Protein AF-A0A438H211-F1 (afdb_monomer_lite)

Organism: Vitis vinifera (NCBI:txid29760)

pLDDT: mean 72.08, std 23.43, range [31.55, 97.69]

Secondary structure (DSSP, 8-state):
------------PPP----S----TTHHHHHHHTS--TTSS-------TTTHHHHHHHHHHHHHHTT-HHHHTTSSPPPPSEEE-TTS-EEE-TT----

Structure (mmCIF, N/CA/C/O backbone):
data_AF-A0A438H211-F1
#
_entry.id   AF-A0A438H211-F1
#
loop_
_atom_site.group_PDB
_atom_site.id
_atom_site.type_symbol
_atom_site.label_atom_id
_atom_site.label_alt_id
_atom_site.label_comp_id
_atom_site.label_asym_id
_atom_site.label_entity_id
_atom_site.label_seq_id
_atom_site.pdbx_PDB_ins_code
_atom_site.Cartn_x
_atom_site.Cartn_y
_atom_site.Cartn_z
_atom_site.occupancy
_atom_site.B_iso_or_equiv
_atom_site.auth_seq_id
_atom_site.auth_comp_id
_atom_site.auth_asym_id
_atom_site.auth_atom_id
_atom_site.pdbx_PDB_model_num
ATOM 1 N N . MET A 1 1 ? 52.128 31.354 72.547 1.00 36.88 1 MET A N 1
ATOM 2 C CA . MET A 1 1 ? 51.024 30.567 71.960 1.00 36.88 1 MET A CA 1
ATOM 3 C C . MET A 1 1 ? 49.854 31.504 71.707 1.00 36.88 1 MET A C 1
ATOM 5 O O . MET A 1 1 ? 49.522 32.252 72.610 1.00 36.88 1 MET A O 1
ATOM 9 N N . ALA A 1 2 ? 49.316 31.430 70.485 1.00 34.16 2 ALA A N 1
ATOM 10 C CA . ALA A 1 2 ? 48.079 32.013 69.946 1.00 34.16 2 ALA A CA 1
ATOM 11 C C . ALA A 1 2 ? 47.905 33.549 69.959 1.00 34.16 2 ALA A C 1
ATOM 13 O O . ALA A 1 2 ? 47.695 34.179 70.990 1.00 34.16 2 ALA A O 1
ATOM 14 N N . ALA A 1 3 ? 47.948 34.109 68.747 1.00 31.55 3 ALA A N 1
ATOM 15 C CA . ALA A 1 3 ? 47.590 35.472 68.384 1.00 31.55 3 ALA A CA 1
ATOM 16 C C . ALA A 1 3 ? 46.064 35.624 68.253 1.00 31.55 3 ALA A C 1
ATOM 18 O O . ALA A 1 3 ? 45.394 34.723 67.752 1.00 31.55 3 ALA A O 1
ATOM 19 N N . VAL A 1 4 ? 45.536 36.782 68.652 1.00 35.81 4 VAL A N 1
ATOM 20 C CA . VAL A 1 4 ? 44.149 37.202 68.407 1.00 35.81 4 VAL A CA 1
ATOM 21 C C . VAL A 1 4 ? 44.207 38.477 67.576 1.00 35.81 4 VAL A C 1
ATOM 23 O O . VAL A 1 4 ? 44.471 39.550 68.108 1.00 35.81 4 VAL A O 1
ATOM 26 N N . ASN A 1 5 ? 43.971 38.344 66.270 1.00 40.47 5 ASN A N 1
ATOM 27 C CA . ASN A 1 5 ? 43.750 39.466 65.361 1.00 40.47 5 ASN A CA 1
ATOM 28 C C . ASN A 1 5 ? 42.319 39.386 64.824 1.00 40.47 5 ASN A C 1
ATOM 30 O O . ASN A 1 5 ? 41.880 38.342 64.347 1.00 40.47 5 ASN A O 1
ATOM 34 N N . GLN A 1 6 ? 41.605 40.503 64.938 1.00 35.22 6 GLN A N 1
ATOM 35 C CA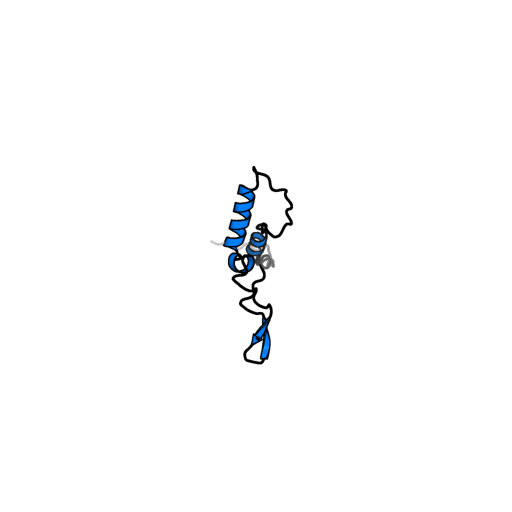 . GLN A 1 6 ? 40.254 40.713 64.431 1.00 35.22 6 GLN A CA 1
ATOM 36 C C . GLN A 1 6 ? 40.287 41.253 62.987 1.00 35.22 6 GLN A C 1
ATOM 38 O O . GLN A 1 6 ? 41.204 41.996 62.636 1.00 35.22 6 GLN A O 1
ATOM 43 N N . THR A 1 7 ? 39.178 41.026 62.267 1.00 33.53 7 THR A N 1
ATOM 44 C CA . THR A 1 7 ? 38.554 41.879 61.219 1.00 33.53 7 THR A CA 1
ATOM 45 C C . THR A 1 7 ? 38.600 41.374 59.769 1.00 33.53 7 THR A C 1
ATOM 47 O O . THR A 1 7 ? 39.661 41.060 59.238 1.00 33.53 7 THR A O 1
ATOM 50 N N . THR A 1 8 ? 37.430 41.519 59.120 1.00 33.00 8 THR A N 1
ATOM 51 C CA . THR A 1 8 ? 37.138 41.574 57.665 1.00 33.00 8 THR A CA 1
ATOM 52 C C . THR A 1 8 ? 36.695 40.228 57.088 1.00 33.00 8 THR A C 1
ATOM 54 O O . THR A 1 8 ? 37.491 39.308 56.998 1.00 33.00 8 THR A O 1
ATOM 57 N N . GLY A 1 9 ? 35.386 40.007 56.913 1.00 35.03 9 GLY A N 1
ATOM 58 C CA . GLY A 1 9 ? 34.658 40.271 55.656 1.00 35.03 9 GLY A CA 1
ATOM 59 C C . GLY A 1 9 ? 34.749 39.002 54.799 1.00 35.03 9 GLY A C 1
ATOM 60 O O . GLY A 1 9 ? 35.846 38.576 54.491 1.00 35.03 9 GLY A O 1
ATOM 61 N N . GLU A 1 10 ? 33.680 38.247 54.560 1.00 36.31 10 GLU A N 1
ATOM 62 C CA . GLU A 1 10 ? 32.850 38.392 53.361 1.00 36.31 10 GLU A CA 1
ATOM 63 C C . GLU A 1 10 ? 31.560 37.562 53.513 1.00 36.31 10 GLU A C 1
ATOM 65 O O . GLU A 1 10 ? 31.572 36.406 53.937 1.00 36.31 10 GLU A O 1
ATOM 70 N N . VAL A 1 11 ? 30.432 38.186 53.173 1.00 41.91 11 VAL A N 1
ATOM 71 C CA . VAL A 1 11 ? 29.105 37.573 53.061 1.00 41.91 11 VAL A CA 1
ATOM 72 C C . VAL A 1 11 ? 29.058 36.829 51.727 1.00 41.91 11 VAL A C 1
ATOM 74 O O . VAL A 1 11 ? 29.002 37.460 50.675 1.00 41.91 11 VAL A O 1
ATOM 77 N N . LEU A 1 12 ? 29.083 35.496 51.751 1.00 37.75 12 LEU A N 1
ATOM 78 C CA . LEU A 1 12 ? 28.809 34.694 50.559 1.00 37.75 12 LEU A CA 1
ATOM 79 C C . LEU A 1 12 ? 27.295 34.542 50.400 1.00 37.75 12 LEU A C 1
ATOM 81 O O . LEU A 1 12 ? 26.633 33.805 51.129 1.00 37.75 12 LEU A O 1
ATOM 85 N N . HIS A 1 13 ? 26.768 35.314 49.454 1.00 39.69 13 HIS A N 1
ATOM 86 C CA . HIS A 1 13 ? 25.410 35.230 48.945 1.00 39.69 13 HIS A CA 1
ATOM 87 C C . HIS A 1 13 ? 25.154 33.845 48.336 1.00 39.69 13 HIS A C 1
ATOM 89 O O . HIS A 1 13 ? 25.947 33.352 47.538 1.00 39.69 13 HIS A O 1
ATOM 95 N N . SER A 1 14 ? 24.036 33.225 48.710 1.00 37.00 14 SER A N 1
ATOM 96 C CA . SER A 1 14 ? 23.543 31.987 48.110 1.00 37.00 14 SER A CA 1
ATOM 97 C C . SER A 1 14 ? 23.194 32.214 46.635 1.00 37.00 14 SER A C 1
ATOM 99 O O . SER A 1 14 ? 22.288 32.992 46.341 1.00 37.00 14 SER A O 1
ATOM 101 N N . ASP A 1 15 ? 23.885 31.527 45.724 1.00 40.91 15 ASP A N 1
ATOM 102 C CA . ASP A 1 15 ? 23.554 31.481 44.295 1.00 40.91 15 ASP A CA 1
ATOM 103 C C . ASP A 1 15 ? 22.265 30.667 44.059 1.00 40.91 15 ASP A C 1
ATOM 105 O O . ASP A 1 15 ? 22.234 29.470 44.362 1.00 40.91 15 ASP A O 1
ATOM 109 N N . PRO A 1 16 ? 21.203 31.245 43.466 1.00 47.94 16 PRO A N 1
ATOM 110 C CA . PRO A 1 16 ? 20.069 30.495 42.956 1.00 47.94 16 PRO A CA 1
ATOM 111 C C . PRO A 1 16 ? 20.334 30.173 41.481 1.00 47.94 16 PRO A C 1
ATOM 113 O O . PRO A 1 16 ? 19.851 30.851 40.578 1.00 47.94 16 PRO A O 1
ATOM 116 N N . SER A 1 17 ? 21.154 29.159 41.216 1.00 44.62 17 SER A N 1
ATOM 117 C CA . SER A 1 17 ? 21.378 28.670 39.850 1.00 44.62 17 SER A CA 1
ATOM 118 C C . SER A 1 17 ? 21.501 27.150 39.846 1.00 44.62 17 SER A C 1
ATOM 120 O O . SER A 1 17 ? 22.541 26.577 39.529 1.00 44.62 17 SER A O 1
ATOM 122 N N . ALA A 1 18 ? 20.424 26.483 40.266 1.00 45.25 18 ALA A N 1
ATOM 123 C CA . ALA A 1 18 ? 20.302 25.026 40.218 1.00 45.25 18 ALA A CA 1
ATOM 124 C C . ALA A 1 18 ? 19.013 24.541 39.526 1.00 45.25 18 ALA A C 1
ATOM 126 O O . ALA A 1 18 ? 18.709 23.354 39.575 1.00 45.25 18 ALA A O 1
ATOM 127 N N . GLU A 1 19 ? 18.287 25.408 38.811 1.00 47.91 19 GLU A N 1
ATOM 128 C CA . GLU A 1 19 ? 17.147 25.005 37.977 1.00 47.91 19 GLU A CA 1
ATOM 129 C C . GLU A 1 19 ? 17.289 25.498 36.535 1.00 47.91 19 GLU A C 1
ATOM 131 O O . GLU A 1 19 ? 16.513 26.306 36.033 1.00 47.91 19 GLU A O 1
ATOM 136 N N . ALA A 1 20 ? 18.266 24.961 35.811 1.00 46.38 20 ALA A N 1
ATOM 137 C CA . ALA A 1 20 ? 18.208 24.974 34.359 1.00 46.38 20 ALA A CA 1
ATOM 138 C C . ALA A 1 20 ? 18.754 23.661 33.807 1.00 46.38 20 ALA A C 1
ATOM 140 O O . ALA A 1 20 ? 19.909 23.313 34.025 1.00 46.38 20 ALA A O 1
ATOM 141 N N . ARG A 1 21 ? 17.909 23.001 33.005 1.00 47.09 21 ARG A N 1
ATOM 142 C CA . ARG A 1 21 ? 18.172 21.813 32.171 1.00 47.09 21 ARG A CA 1
ATOM 143 C C . ARG A 1 21 ? 17.873 20.462 32.813 1.00 47.09 21 ARG A C 1
ATOM 145 O O . ARG A 1 21 ? 18.675 19.534 32.785 1.00 47.09 21 ARG A O 1
ATOM 152 N N . ARG A 1 22 ? 16.605 20.286 33.192 1.00 43.19 22 ARG A N 1
ATOM 153 C CA . ARG A 1 22 ? 15.930 19.003 32.961 1.00 43.19 22 ARG A CA 1
ATOM 154 C C . ARG A 1 22 ? 15.784 18.844 31.442 1.00 43.19 22 ARG A C 1
ATOM 156 O O . ARG A 1 22 ? 14.838 19.357 30.853 1.00 43.19 22 ARG A O 1
ATOM 163 N N . GLY A 1 23 ? 16.781 18.236 30.800 1.00 42.69 23 GLY A N 1
ATOM 164 C CA . GLY A 1 23 ? 16.694 17.847 29.396 1.00 42.69 23 GLY A CA 1
ATOM 165 C C . GLY A 1 23 ? 15.533 16.872 29.233 1.00 42.69 23 GLY A C 1
ATOM 166 O O . GLY A 1 23 ? 15.517 15.801 29.835 1.00 42.69 23 GLY A O 1
ATOM 167 N N . ASN A 1 24 ? 14.525 17.273 28.474 1.00 54.81 24 ASN A N 1
ATOM 168 C CA . ASN A 1 24 ? 13.495 16.383 27.976 1.00 54.81 24 ASN A CA 1
ATOM 169 C C . ASN A 1 24 ? 14.138 15.429 26.961 1.00 54.81 24 ASN A C 1
ATOM 171 O O . ASN A 1 24 ? 14.393 15.784 25.815 1.00 54.81 24 ASN A O 1
ATOM 175 N N . SER A 1 25 ? 14.403 14.193 27.375 1.00 51.38 25 SER A N 1
ATOM 176 C CA . SER A 1 25 ? 14.770 13.110 26.460 1.00 51.38 25 SER A CA 1
ATOM 177 C C . SER A 1 25 ? 13.549 12.673 25.644 1.00 51.38 25 SER A C 1
ATOM 179 O O . SER A 1 25 ? 13.006 11.595 25.861 1.00 51.38 25 SER A O 1
ATOM 181 N N . THR A 1 26 ? 13.095 13.520 24.721 1.00 48.25 26 THR A N 1
ATOM 182 C CA . THR A 1 26 ? 12.080 13.159 23.714 1.00 48.25 26 THR A CA 1
ATOM 183 C C . THR A 1 26 ? 12.628 13.295 22.288 1.00 48.25 26 THR A C 1
ATOM 185 O O . THR A 1 26 ? 12.130 12.649 21.369 1.00 48.25 26 THR A O 1
ATOM 188 N N . THR A 1 27 ? 13.749 14.002 22.105 1.00 51.66 27 THR A N 1
ATOM 189 C CA . THR A 1 27 ? 14.214 14.406 20.770 1.00 51.66 27 THR A CA 1
ATOM 190 C C . THR A 1 27 ? 14.885 13.337 19.920 1.00 51.66 27 THR A C 1
ATOM 192 O O . THR A 1 27 ? 14.991 13.472 18.702 1.00 51.66 27 THR A O 1
ATOM 195 N N . THR A 1 28 ? 15.242 12.198 20.501 1.00 46.09 28 THR A N 1
ATOM 196 C CA . THR A 1 28 ? 15.799 11.087 19.718 1.00 46.09 28 THR A CA 1
ATOM 197 C C . THR A 1 28 ? 14.714 10.352 18.918 1.00 46.09 28 THR A C 1
ATOM 199 O O . THR A 1 28 ? 14.982 9.842 17.834 1.00 46.09 28 THR A O 1
ATOM 202 N N . ASN A 1 29 ? 13.468 10.348 19.402 1.00 49.97 29 ASN A N 1
ATOM 203 C CA . ASN A 1 29 ? 12.374 9.566 18.813 1.00 49.97 29 ASN A CA 1
ATOM 204 C C . ASN A 1 29 ? 11.810 10.255 17.559 1.00 49.97 29 ASN A C 1
ATOM 206 O O . ASN A 1 29 ? 11.548 9.616 16.541 1.00 49.97 29 ASN A O 1
ATOM 210 N N . GLU A 1 30 ? 11.659 11.579 17.623 1.00 51.50 30 GLU A N 1
ATOM 211 C CA . GLU A 1 30 ? 11.248 12.420 16.492 1.00 51.50 30 GLU A CA 1
ATOM 212 C C . GLU A 1 30 ? 12.336 12.515 15.413 1.00 51.50 30 GLU A C 1
ATOM 214 O O . GLU A 1 30 ? 12.026 12.496 14.222 1.00 51.50 30 GLU A O 1
ATOM 219 N N . SER A 1 31 ? 13.614 12.510 15.809 1.00 50.25 31 SER A N 1
ATOM 220 C CA . SER A 1 31 ? 14.745 12.517 14.876 1.00 50.25 31 SER A CA 1
ATOM 221 C C . SER A 1 31 ? 14.868 11.205 14.081 1.00 50.25 31 SER A C 1
ATOM 223 O O . SER A 1 31 ? 15.235 11.241 12.909 1.00 50.25 31 SER A O 1
ATOM 225 N N . LEU A 1 32 ? 14.448 10.065 14.648 1.00 51.62 32 LEU A N 1
ATOM 226 C CA . LEU A 1 32 ? 14.337 8.788 13.923 1.00 51.62 32 LEU A CA 1
ATOM 227 C C . LEU A 1 32 ? 13.071 8.684 13.054 1.00 51.62 32 LEU A C 1
ATOM 229 O O . LEU A 1 32 ? 13.078 7.967 12.057 1.00 51.62 32 LEU A O 1
ATOM 233 N N . ARG A 1 33 ? 12.001 9.435 13.355 1.00 51.28 33 ARG A N 1
ATOM 234 C CA . ARG A 1 33 ? 10.856 9.596 12.431 1.00 51.28 33 ARG A CA 1
ATOM 235 C C . ARG A 1 33 ? 11.221 10.395 11.176 1.00 51.28 33 ARG A C 1
ATOM 237 O O . ARG A 1 33 ? 10.534 10.282 10.167 1.00 51.28 33 ARG A O 1
ATOM 244 N N . MET A 1 34 ? 12.305 11.169 11.238 1.00 46.16 34 MET A N 1
ATOM 245 C CA . MET A 1 34 ? 12.953 11.826 10.100 1.00 46.16 34 MET A CA 1
ATOM 246 C C . MET A 1 34 ? 13.914 10.906 9.331 1.00 46.16 34 MET A C 1
ATOM 248 O O . MET A 1 34 ? 14.627 11.370 8.442 1.00 46.16 34 MET A O 1
ATOM 252 N N . VAL A 1 35 ? 13.915 9.594 9.595 1.00 49.97 35 VAL A N 1
ATOM 253 C CA . VAL A 1 35 ? 14.303 8.640 8.554 1.00 49.97 35 VAL A CA 1
ATOM 254 C C . VAL A 1 35 ? 13.229 8.769 7.486 1.00 49.97 35 VAL A C 1
ATOM 256 O O . VAL A 1 35 ? 12.117 8.284 7.662 1.00 49.97 35 VAL A O 1
ATOM 259 N N . ILE A 1 36 ? 13.553 9.533 6.443 1.00 49.16 36 ILE A N 1
ATOM 260 C CA . ILE A 1 36 ? 12.773 9.741 5.225 1.00 49.16 36 ILE A CA 1
ATOM 261 C C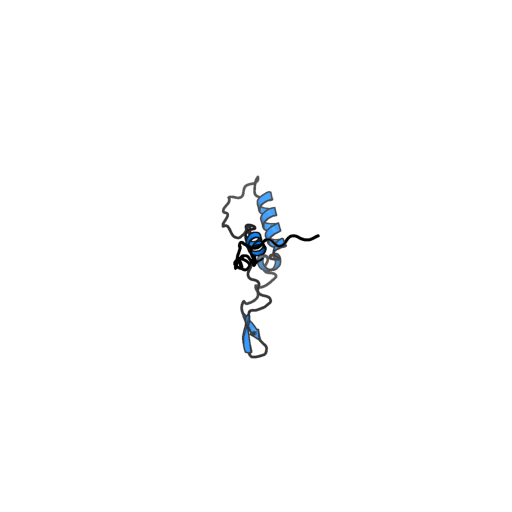 . ILE A 1 36 ? 12.049 8.435 4.911 1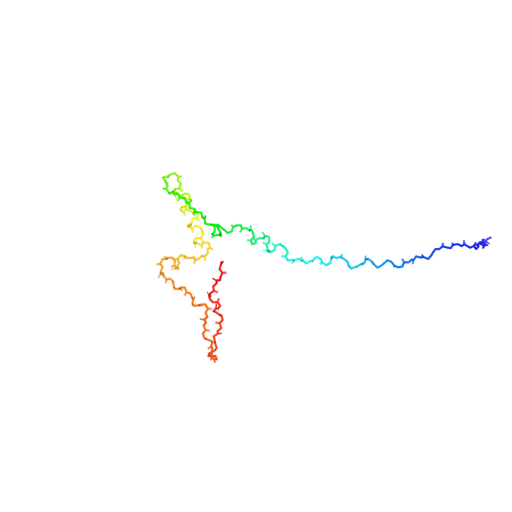.00 49.16 36 ILE A C 1
ATOM 263 O O . ILE A 1 36 ? 12.676 7.484 4.447 1.00 49.16 36 ILE A O 1
ATOM 267 N N . SER A 1 37 ? 10.751 8.357 5.221 1.00 55.03 37 SER A N 1
ATOM 268 C CA . SER A 1 37 ? 9.952 7.248 4.726 1.00 55.03 37 SER A CA 1
ATOM 269 C C . SER A 1 37 ? 10.062 7.355 3.211 1.00 55.03 37 SER A C 1
ATOM 271 O O . SER A 1 37 ? 9.697 8.400 2.670 1.00 55.03 37 SER A O 1
ATOM 273 N N . PRO A 1 38 ? 10.566 6.341 2.492 1.00 54.06 38 PRO A N 1
ATOM 274 C CA . PRO A 1 38 ? 10.626 6.396 1.033 1.00 54.06 38 PRO A CA 1
ATOM 275 C C . PRO A 1 38 ? 9.246 6.652 0.400 1.00 54.06 38 PRO A C 1
ATOM 277 O O . PRO A 1 38 ? 9.159 7.009 -0.767 1.00 54.06 38 PRO A O 1
ATOM 280 N N . LEU A 1 39 ? 8.173 6.490 1.185 1.00 57.59 39 LEU A N 1
ATOM 281 C CA . LEU A 1 39 ? 6.786 6.746 0.823 1.00 57.59 39 LEU A CA 1
ATOM 282 C C . LEU A 1 39 ? 6.285 8.166 1.146 1.00 57.59 39 LEU A C 1
ATOM 284 O O . LEU A 1 39 ? 5.198 8.521 0.701 1.00 57.59 39 LEU A O 1
ATOM 288 N N . SER A 1 40 ? 7.010 8.986 1.918 1.00 65.75 40 SER A N 1
ATOM 289 C CA . SER A 1 40 ? 6.542 10.339 2.277 1.00 65.75 40 SER A CA 1
ATOM 290 C C . SER A 1 40 ? 6.797 11.382 1.189 1.00 65.75 40 SER A C 1
ATOM 292 O O . SER A 1 40 ? 6.270 12.491 1.265 1.00 65.75 40 SER A O 1
ATOM 294 N N . GLN A 1 41 ? 7.585 11.037 0.170 1.00 71.00 41 GLN A N 1
ATOM 295 C CA . GLN A 1 41 ? 7.877 11.901 -0.966 1.00 71.00 41 GLN A CA 1
ATOM 296 C C . GLN A 1 41 ? 7.300 11.286 -2.238 1.00 71.00 41 GLN A C 1
ATOM 298 O O . GLN A 1 41 ? 7.535 10.118 -2.541 1.00 71.00 41 GLN A O 1
ATOM 303 N N . LEU A 1 42 ? 6.554 12.087 -3.000 1.00 77.44 42 LEU A N 1
ATOM 304 C CA . LEU A 1 42 ? 6.062 11.669 -4.305 1.00 77.44 42 LEU A CA 1
ATOM 305 C C . LEU A 1 42 ? 7.230 11.650 -5.296 1.00 77.44 42 LEU A C 1
ATOM 307 O O . LEU A 1 42 ? 7.696 12.700 -5.736 1.00 77.44 42 LEU A O 1
ATOM 311 N N . ILE A 1 43 ? 7.684 10.452 -5.658 1.00 80.31 43 ILE A N 1
ATOM 312 C CA . ILE A 1 43 ? 8.727 10.244 -6.664 1.00 80.31 43 ILE A CA 1
ATOM 313 C C . ILE A 1 43 ? 8.057 9.762 -7.949 1.00 80.31 43 ILE A C 1
ATOM 315 O O . ILE A 1 43 ? 7.382 8.735 -7.962 1.00 80.31 43 ILE A O 1
ATOM 319 N N . THR A 1 44 ? 8.247 10.502 -9.040 1.00 87.44 44 THR A N 1
ATOM 320 C CA . THR A 1 44 ? 7.820 10.085 -10.382 1.00 87.44 44 THR A CA 1
ATOM 321 C C . THR A 1 44 ? 9.058 9.805 -11.220 1.00 87.44 44 THR A C 1
ATOM 323 O O . THR A 1 44 ? 9.910 10.678 -11.367 1.00 87.44 44 THR A O 1
ATOM 326 N N . MET A 1 45 ? 9.161 8.600 -11.779 1.00 89.12 45 MET A N 1
ATOM 327 C CA . MET A 1 45 ? 10.249 8.219 -12.679 1.00 89.12 45 MET A CA 1
ATOM 328 C C . MET A 1 45 ? 9.727 7.335 -13.811 1.00 89.12 45 MET A C 1
ATOM 330 O O . MET A 1 45 ? 8.794 6.556 -13.614 1.00 89.12 45 MET A O 1
ATOM 334 N N . ARG A 1 46 ? 10.326 7.453 -15.000 1.00 95.81 46 ARG A N 1
ATOM 335 C CA . ARG A 1 46 ? 10.050 6.543 -16.117 1.00 95.81 46 ARG A CA 1
ATOM 336 C C . ARG A 1 46 ? 10.840 5.256 -15.912 1.00 95.81 46 ARG A C 1
ATOM 338 O O . ARG A 1 46 ? 12.038 5.319 -15.648 1.00 95.81 46 ARG A O 1
ATOM 345 N N . LEU A 1 47 ? 10.171 4.115 -16.047 1.00 96.94 47 LEU A N 1
ATOM 346 C CA . LEU A 1 47 ? 10.828 2.815 -15.968 1.00 96.94 47 LEU A CA 1
ATOM 347 C C . LEU A 1 47 ? 11.436 2.446 -17.324 1.00 96.94 47 LEU A C 1
ATOM 349 O O . LEU A 1 47 ? 10.767 2.542 -18.354 1.00 96.94 47 LEU A O 1
ATOM 353 N N . GLU A 1 48 ? 12.702 2.050 -17.289 1.00 97.62 48 GLU A N 1
ATOM 354 C CA . GLU A 1 48 ? 13.538 1.631 -18.416 1.00 97.62 48 GLU A CA 1
ATOM 355 C C . GLU A 1 48 ? 14.300 0.356 -18.030 1.00 97.62 48 GLU A C 1
ATOM 357 O O . GLU A 1 48 ? 14.344 -0.021 -16.855 1.00 97.62 48 GLU A O 1
ATOM 362 N N . ASP A 1 49 ? 14.898 -0.326 -19.007 1.00 97.69 49 ASP A N 1
ATOM 363 C CA . ASP A 1 49 ? 15.558 -1.621 -18.789 1.00 97.69 49 ASP A CA 1
ATOM 364 C C . ASP A 1 49 ? 16.708 -1.548 -17.767 1.00 97.69 49 ASP A C 1
ATOM 366 O O . ASP A 1 49 ? 16.986 -2.522 -17.065 1.00 97.69 49 ASP A O 1
ATOM 370 N N . ASP A 1 50 ? 17.357 -0.389 -17.643 1.00 97.25 50 ASP A N 1
ATOM 371 C CA . ASP A 1 50 ? 18.486 -0.155 -16.741 1.00 97.25 50 ASP A CA 1
ATOM 372 C C . ASP A 1 50 ? 18.074 0.204 -15.301 1.00 97.25 50 ASP A C 1
ATOM 374 O O . ASP A 1 50 ? 18.877 0.058 -14.376 1.00 97.25 50 ASP A O 1
ATOM 378 N N . ASN A 1 51 ? 16.825 0.631 -15.082 1.00 95.25 51 ASN A N 1
ATOM 379 C CA . ASN A 1 51 ? 16.347 1.110 -13.783 1.00 95.25 51 ASN A CA 1
ATOM 380 C C . ASN A 1 51 ? 15.204 0.269 -13.189 1.00 95.25 51 ASN A C 1
ATOM 382 O O . ASN A 1 51 ? 15.009 0.272 -11.968 1.00 95.25 51 ASN A O 1
ATOM 386 N N . PHE A 1 52 ? 14.493 -0.502 -14.020 1.00 96.81 52 PHE A N 1
ATOM 387 C CA . PHE A 1 52 ? 13.314 -1.263 -13.614 1.00 96.81 52 PHE A CA 1
ATOM 388 C C . PHE A 1 52 ? 13.630 -2.258 -12.500 1.00 96.81 52 PHE A C 1
ATOM 390 O O . PHE A 1 52 ? 12.881 -2.364 -11.529 1.00 96.81 52 PHE A O 1
ATOM 397 N N . LEU A 1 53 ? 14.754 -2.973 -12.612 1.00 97.31 53 LEU A N 1
ATOM 398 C CA . LEU A 1 53 ? 15.119 -4.005 -11.646 1.00 97.31 53 LEU A CA 1
ATOM 399 C C . LEU A 1 53 ? 15.365 -3.412 -10.254 1.00 97.31 53 LEU A C 1
ATOM 401 O O . LEU A 1 53 ? 14.847 -3.925 -9.264 1.00 97.31 53 LEU A O 1
ATOM 405 N N . MET A 1 54 ? 16.114 -2.310 -10.182 1.00 94.69 54 MET A N 1
ATOM 406 C CA . MET A 1 54 ? 16.384 -1.620 -8.920 1.00 94.69 54 MET A CA 1
ATOM 407 C C . MET A 1 54 ? 15.092 -1.070 -8.313 1.00 94.69 54 MET A C 1
ATOM 409 O O . MET A 1 54 ? 14.815 -1.307 -7.137 1.00 94.69 54 MET A O 1
ATOM 413 N N . TRP A 1 55 ? 14.280 -0.385 -9.123 1.00 93.88 55 TRP A N 1
ATOM 414 C CA . TRP A 1 55 ? 12.990 0.143 -8.688 1.00 93.88 55 TRP A CA 1
ATOM 415 C C .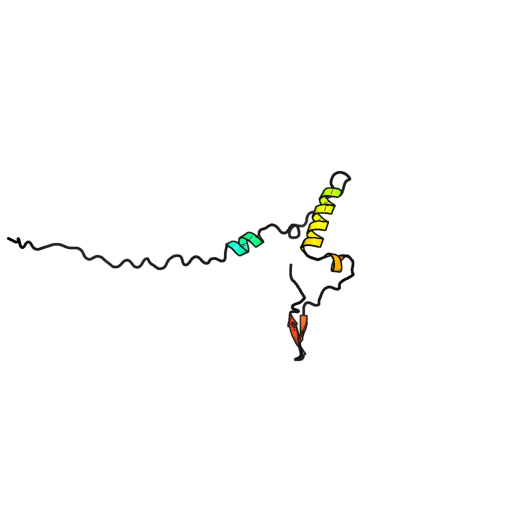 TRP A 1 55 ? 12.091 -0.967 -8.130 1.00 93.88 55 TRP A C 1
ATOM 417 O O . TRP A 1 55 ? 11.545 -0.837 -7.034 1.00 93.88 55 TRP A O 1
ATOM 427 N N . LYS A 1 56 ? 12.007 -2.104 -8.831 1.00 93.81 56 LYS A N 1
ATOM 428 C CA . LYS A 1 56 ? 11.226 -3.266 -8.400 1.00 93.81 56 LYS A CA 1
ATOM 429 C C . LYS A 1 56 ? 11.679 -3.762 -7.029 1.00 93.81 56 LYS A C 1
ATOM 431 O O . LYS A 1 56 ? 10.839 -3.940 -6.152 1.00 93.81 56 LYS A O 1
ATOM 436 N N . TYR A 1 57 ? 12.984 -3.939 -6.813 1.00 94.44 57 TYR A N 1
ATOM 437 C CA . TYR A 1 57 ? 13.504 -4.368 -5.511 1.00 94.44 57 TYR A CA 1
ATOM 438 C C . TYR A 1 57 ? 13.180 -3.379 -4.389 1.00 94.44 57 TYR A C 1
ATOM 440 O O . TYR A 1 57 ? 12.831 -3.795 -3.285 1.00 94.44 57 TYR A O 1
ATOM 448 N N . GLN A 1 58 ? 13.272 -2.075 -4.655 1.00 90.88 58 GLN A N 1
ATOM 449 C CA . GLN A 1 58 ? 12.941 -1.049 -3.667 1.00 90.88 58 GLN A CA 1
ATOM 450 C C . GLN A 1 58 ? 11.464 -1.112 -3.267 1.00 90.88 58 GLN A C 1
ATOM 452 O O . GLN A 1 58 ? 11.157 -1.133 -2.075 1.00 90.88 58 GLN A O 1
ATOM 457 N N . ILE A 1 59 ? 10.560 -1.212 -4.244 1.00 90.00 59 ILE A N 1
ATOM 458 C CA . ILE A 1 59 ? 9.122 -1.317 -3.983 1.00 90.00 59 ILE A CA 1
ATOM 459 C C . ILE A 1 59 ? 8.781 -2.629 -3.275 1.00 90.00 59 ILE A C 1
ATOM 461 O O . ILE A 1 59 ? 8.074 -2.603 -2.272 1.00 90.00 59 ILE A O 1
ATOM 465 N N . GLU A 1 60 ? 9.312 -3.766 -3.727 1.00 92.56 60 GLU A N 1
ATOM 466 C CA . GLU A 1 60 ? 9.066 -5.059 -3.077 1.00 92.56 60 GLU A CA 1
ATOM 467 C C . GLU A 1 60 ? 9.525 -5.070 -1.614 1.00 92.56 60 GLU A C 1
ATOM 469 O O . GLU A 1 60 ? 8.816 -5.585 -0.749 1.00 92.56 60 GLU A O 1
ATOM 474 N N . ASN A 1 61 ? 10.680 -4.471 -1.314 1.00 90.12 61 ASN A N 1
ATOM 475 C CA . ASN A 1 61 ? 11.182 -4.377 0.055 1.00 90.12 61 ASN A CA 1
ATOM 476 C C . ASN A 1 61 ? 10.277 -3.522 0.943 1.00 90.12 61 ASN A C 1
ATOM 478 O O . ASN A 1 61 ? 10.043 -3.882 2.095 1.00 90.12 61 ASN A O 1
ATOM 482 N N . VAL A 1 62 ? 9.747 -2.417 0.417 1.00 87.38 62 VAL A N 1
ATOM 483 C CA . VAL A 1 62 ? 8.777 -1.584 1.138 1.00 87.38 62 VAL A CA 1
ATOM 484 C C . VAL A 1 62 ? 7.494 -2.373 1.394 1.00 87.38 62 VAL A C 1
ATOM 486 O O . VAL A 1 62 ? 7.029 -2.453 2.528 1.00 87.38 62 VAL A O 1
ATOM 489 N N . VAL A 1 63 ? 6.956 -3.020 0.363 1.00 89.69 63 VAL A N 1
ATOM 490 C CA . VAL A 1 63 ? 5.726 -3.812 0.454 1.00 89.69 63 VAL A CA 1
ATOM 491 C C . VAL A 1 63 ? 5.849 -4.931 1.496 1.00 89.69 63 VAL A C 1
ATOM 493 O O . VAL A 1 63 ? 4.980 -5.050 2.360 1.00 89.69 63 VAL A O 1
ATOM 496 N N . ARG A 1 64 ? 6.948 -5.696 1.479 1.00 91.12 64 ARG A N 1
ATOM 497 C CA . ARG A 1 64 ? 7.223 -6.747 2.476 1.00 91.12 64 ARG A CA 1
ATOM 498 C C . ARG A 1 64 ? 7.484 -6.178 3.863 1.00 91.12 64 ARG A C 1
ATOM 500 O O . ARG A 1 64 ? 6.939 -6.678 4.841 1.00 91.12 64 ARG A O 1
ATOM 507 N N . GLY A 1 65 ? 8.296 -5.126 3.955 1.00 88.88 65 GLY A N 1
ATOM 508 C CA . GLY A 1 65 ? 8.687 -4.512 5.224 1.00 88.88 65 GLY A CA 1
ATOM 509 C C . GLY A 1 65 ? 7.501 -3.969 6.021 1.00 88.88 65 GLY A C 1
ATOM 510 O O . GLY A 1 65 ? 7.499 -4.053 7.247 1.00 88.88 65 GLY A O 1
ATOM 511 N N . TYR A 1 66 ? 6.470 -3.476 5.331 1.00 87.19 66 TYR A N 1
ATOM 512 C CA . TYR A 1 66 ? 5.231 -3.002 5.951 1.00 87.19 66 TYR A CA 1
ATOM 513 C C . TYR A 1 66 ? 4.114 -4.058 6.013 1.00 87.19 66 TYR A C 1
ATOM 515 O O . TYR A 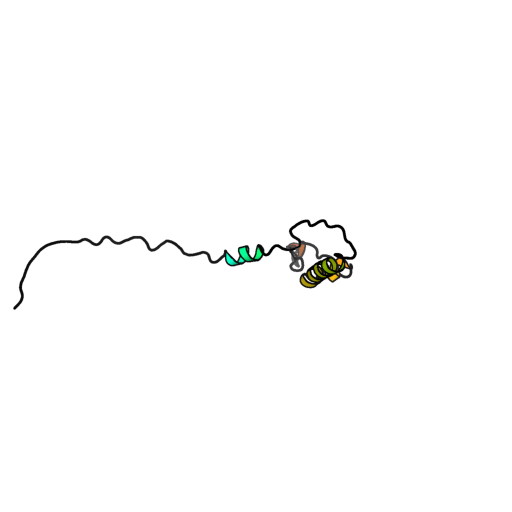1 66 ? 3.056 -3.772 6.571 1.00 87.19 66 TYR A O 1
ATOM 523 N N . GLY A 1 67 ? 4.328 -5.270 5.485 1.00 87.75 67 GLY A N 1
ATOM 524 C CA . GLY A 1 67 ? 3.306 -6.323 5.448 1.00 87.75 67 GLY A CA 1
ATOM 525 C C . GLY A 1 67 ? 2.105 -5.969 4.565 1.00 87.75 67 GLY A C 1
ATOM 526 O O . GLY A 1 67 ? 0.975 -6.317 4.889 1.00 87.75 67 GLY A O 1
ATOM 527 N N . LEU A 1 68 ? 2.331 -5.238 3.469 1.00 89.00 68 LEU A N 1
ATOM 528 C CA . LEU A 1 68 ? 1.267 -4.711 2.607 1.00 89.00 68 LEU A CA 1
ATOM 529 C C . LEU A 1 68 ? 0.807 -5.690 1.519 1.00 89.00 68 LEU A C 1
ATOM 531 O O . LEU A 1 68 ? -0.170 -5.414 0.827 1.00 89.00 68 LEU A O 1
ATOM 535 N N . GLU A 1 69 ? 1.497 -6.819 1.353 1.00 91.69 69 GLU A N 1
ATOM 536 C CA . GLU A 1 69 ? 1.245 -7.805 0.293 1.00 91.69 69 GLU A CA 1
ATOM 537 C C . GLU A 1 69 ? -0.214 -8.275 0.282 1.00 91.69 69 GLU A C 1
ATOM 539 O O . GLU A 1 69 ? -0.859 -8.253 -0.766 1.00 91.69 69 GLU A O 1
ATOM 544 N N . GLY A 1 70 ? -0.766 -8.620 1.450 1.00 91.81 70 GLY A N 1
ATOM 545 C CA . GLY A 1 70 ? -2.153 -9.071 1.573 1.00 91.81 70 GLY A CA 1
ATOM 546 C C . GLY A 1 70 ? -3.156 -8.044 1.045 1.00 91.81 70 GLY A C 1
ATOM 547 O O . GLY A 1 70 ? -4.063 -8.398 0.293 1.00 91.81 70 GLY A O 1
ATOM 548 N N . PHE A 1 71 ? -2.954 -6.765 1.365 1.00 90.25 71 PHE A N 1
ATOM 549 C CA . PHE A 1 71 ? -3.830 -5.680 0.918 1.00 90.25 71 PHE A CA 1
ATOM 550 C C . PHE A 1 71 ? -3.655 -5.365 -0.572 1.00 90.25 71 PHE A C 1
ATOM 552 O O . PHE A 1 71 ? -4.641 -5.164 -1.277 1.00 90.25 71 PHE A O 1
ATOM 559 N N . LEU A 1 72 ? -2.415 -5.347 -1.075 1.00 89.94 72 LEU A N 1
ATOM 560 C CA . LEU A 1 72 ? -2.116 -5.027 -2.478 1.00 89.94 72 LEU A CA 1
ATOM 561 C C . LEU A 1 72 ? -2.615 -6.098 -3.449 1.00 89.94 72 LEU A C 1
ATOM 563 O O . LEU A 1 72 ? -3.084 -5.769 -4.537 1.00 89.94 72 LEU A O 1
ATOM 567 N N . PHE A 1 73 ? -2.539 -7.370 -3.057 1.00 90.06 73 PHE A N 1
ATOM 568 C CA . PHE A 1 73 ? -3.036 -8.486 -3.861 1.00 90.06 73 PHE A CA 1
ATOM 569 C C . PHE A 1 73 ? -4.521 -8.794 -3.619 1.00 90.06 73 PHE A C 1
ATOM 571 O O . PHE A 1 73 ? -5.053 -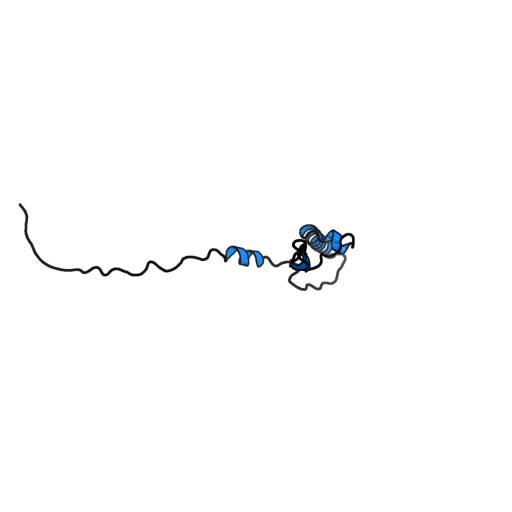9.729 -4.214 1.00 90.06 73 PHE A O 1
ATOM 578 N N . GLY A 1 74 ? -5.202 -8.023 -2.763 1.00 88.12 74 GLY A N 1
ATOM 579 C CA . GLY A 1 74 ? -6.625 -8.201 -2.463 1.00 88.12 74 GLY A CA 1
ATOM 580 C C . GLY A 1 74 ? -6.952 -9.472 -1.673 1.00 88.12 74 GLY A C 1
ATOM 581 O O . GLY A 1 74 ? -8.100 -9.910 -1.664 1.00 88.12 74 GLY A O 1
ATOM 582 N N . ILE A 1 75 ? -5.953 -10.072 -1.023 1.00 93.75 75 ILE A N 1
ATOM 583 C CA . ILE A 1 75 ? -6.113 -11.237 -0.142 1.00 93.75 75 ILE A CA 1
ATOM 584 C C . ILE A 1 75 ? -6.691 -10.788 1.207 1.00 93.75 75 ILE A C 1
ATOM 586 O O . ILE A 1 75 ? -7.524 -11.474 1.796 1.00 93.75 75 ILE A O 1
ATOM 590 N N . GLU A 1 76 ? -6.272 -9.614 1.681 1.00 91.69 76 GLU A N 1
ATOM 591 C CA . GLU A 1 76 ? -6.719 -9.001 2.927 1.00 91.69 76 GLU A CA 1
ATOM 592 C C . GLU A 1 76 ? -7.510 -7.719 2.656 1.00 91.69 76 GLU A C 1
ATOM 594 O O . GLU A 1 76 ? -7.188 -6.935 1.763 1.00 91.69 76 GLU A O 1
ATOM 599 N N . GLN A 1 77 ? -8.545 -7.487 3.462 1.00 90.06 77 GLN A N 1
ATOM 600 C CA . GLN A 1 77 ? -9.325 -6.251 3.433 1.00 90.06 77 GLN A CA 1
ATOM 601 C C . GLN A 1 77 ? -8.789 -5.264 4.461 1.00 90.06 77 GLN A C 1
ATOM 603 O O . GLN A 1 77 ? -8.489 -5.646 5.595 1.00 90.06 77 GLN A O 1
ATOM 608 N N . VAL A 1 78 ? -8.726 -3.985 4.087 1.00 89.00 78 VAL A N 1
ATOM 609 C CA . VAL A 1 78 ? -8.302 -2.921 5.003 1.00 89.00 78 VAL A CA 1
ATOM 610 C C . VAL A 1 78 ? -9.259 -2.881 6.200 1.00 89.00 78 VAL A C 1
ATOM 612 O O . VAL A 1 78 ? -10.471 -2.738 6.004 1.00 89.00 78 VAL A O 1
ATOM 615 N N . PRO A 1 79 ? -8.756 -2.997 7.444 1.00 91.50 79 PRO A N 1
ATOM 616 C CA . PRO A 1 79 ? -9.608 -2.930 8.619 1.00 91.50 79 PRO A CA 1
ATOM 617 C C . PRO A 1 79 ? -10.356 -1.588 8.681 1.00 91.50 79 PRO A C 1
ATOM 619 O O . PRO A 1 79 ? -9.776 -0.547 8.371 1.00 91.50 79 PRO A O 1
ATOM 622 N N . PRO A 1 80 ? -11.625 -1.557 9.117 1.00 92.88 80 PRO A N 1
ATOM 623 C CA . PRO A 1 80 ? -12.325 -0.300 9.363 1.00 92.88 80 PRO A CA 1
ATOM 624 C C . PRO A 1 80 ? -11.591 0.540 10.412 1.00 92.88 80 PRO A C 1
ATOM 626 O O . PRO A 1 80 ? -11.068 -0.019 11.375 1.00 92.88 80 PRO A O 1
ATOM 629 N N . LYS A 1 81 ? -11.601 1.871 10.276 1.00 93.44 81 LYS A N 1
ATOM 630 C CA . LYS A 1 81 ? -10.967 2.779 11.254 1.00 93.44 81 LYS A CA 1
ATOM 631 C C . LYS A 1 81 ? -11.612 2.713 12.636 1.00 93.44 81 LYS A C 1
ATOM 633 O O . LYS A 1 81 ? -10.934 2.854 13.649 1.00 93.44 81 LYS A O 1
ATOM 638 N N . MET A 1 82 ? -12.926 2.514 12.664 1.00 95.06 82 MET A N 1
ATOM 639 C CA . MET A 1 82 ? -13.709 2.389 13.886 1.00 95.06 82 MET A CA 1
ATOM 640 C C . MET A 1 82 ? -14.483 1.082 13.871 1.00 95.06 82 MET A C 1
ATOM 642 O O . MET A 1 82 ? -14.922 0.623 12.816 1.00 95.06 82 MET A O 1
ATOM 646 N N . VAL A 1 83 ? -14.645 0.498 15.049 1.00 95.06 83 VAL A N 1
ATOM 647 C CA . VAL A 1 83 ? -15.452 -0.696 15.291 1.00 95.06 83 VAL A CA 1
ATOM 648 C C . VAL A 1 83 ? -16.379 -0.426 16.463 1.00 95.06 83 VAL A C 1
ATOM 650 O O . VAL A 1 83 ? -16.067 0.376 17.338 1.00 95.06 83 VAL A O 1
ATOM 653 N N . THR A 1 84 ? -17.535 -1.071 16.463 1.00 95.75 84 THR A N 1
ATOM 654 C CA . THR A 1 84 ? -18.447 -1.022 17.601 1.00 95.75 84 THR A CA 1
ATOM 655 C C . THR A 1 84 ? -17.953 -1.996 18.665 1.00 95.75 84 THR A C 1
ATOM 657 O O . THR A 1 84 ? -17.691 -3.158 18.352 1.00 95.75 84 THR A O 1
ATOM 660 N N . ASP A 1 85 ? -17.790 -1.521 19.896 1.00 91.88 85 ASP A N 1
ATOM 661 C CA . ASP A 1 85 ? -17.447 -2.375 21.029 1.00 91.88 85 ASP A CA 1
ATOM 662 C C . ASP A 1 85 ? -18.660 -3.179 21.533 1.00 91.88 85 ASP A C 1
ATOM 664 O O . ASP A 1 85 ? -19.783 -3.059 21.039 1.00 91.88 85 ASP A O 1
ATOM 668 N N . GLU A 1 86 ? -18.435 -4.013 22.545 1.00 92.50 86 GLU A N 1
ATOM 669 C CA . GLU A 1 86 ? -19.476 -4.823 23.188 1.00 92.50 86 GLU A CA 1
ATOM 670 C C . GLU A 1 86 ? -20.595 -3.998 23.850 1.00 92.50 86 GLU A C 1
ATOM 672 O O . GLU A 1 86 ? -21.678 -4.521 24.106 1.00 92.50 86 GLU A O 1
ATOM 677 N N . THR A 1 87 ? -20.364 -2.703 24.083 1.00 91.94 87 THR A N 1
ATOM 678 C CA . THR A 1 87 ? -21.337 -1.767 24.660 1.00 91.94 87 THR A CA 1
ATOM 679 C C . THR A 1 87 ? -22.120 -0.980 23.605 1.00 91.94 87 THR A C 1
ATOM 681 O O . THR A 1 87 ? -23.018 -0.212 23.949 1.00 91.94 87 THR A O 1
ATOM 684 N N . GLY A 1 88 ? -21.829 -1.188 22.315 1.00 92.19 88 GLY A N 1
ATOM 685 C CA . GLY A 1 88 ? -22.482 -0.481 21.214 1.00 92.19 88 GLY A CA 1
ATOM 686 C C . GLY A 1 88 ? -21.836 0.862 20.857 1.00 92.19 88 GLY A C 1
ATOM 687 O O . GLY A 1 88 ? -22.373 1.589 20.020 1.00 92.19 88 GLY A O 1
ATOM 688 N N . ILE A 1 89 ? -20.693 1.206 21.456 1.00 94.44 89 ILE A N 1
ATOM 689 C CA . ILE A 1 89 ? -20.006 2.484 21.246 1.00 94.44 89 ILE A CA 1
ATOM 690 C C . ILE A 1 89 ? -18.973 2.337 20.124 1.00 94.44 89 ILE A C 1
ATOM 692 O O . ILE A 1 89 ? -18.277 1.330 20.017 1.00 94.44 89 ILE A O 1
ATOM 696 N N . LEU A 1 90 ? -18.864 3.354 19.261 1.00 95.75 90 LEU A N 1
ATOM 697 C CA . LEU A 1 90 ? -17.817 3.410 18.240 1.00 95.75 90 LEU A CA 1
ATOM 698 C C . LEU A 1 90 ? -16.466 3.721 18.884 1.00 95.75 90 LEU A C 1
ATOM 700 O O . LEU A 1 90 ? -16.254 4.813 19.411 1.00 95.75 90 LEU A O 1
ATOM 704 N N . VAL A 1 91 ? -15.535 2.780 18.771 1.00 95.31 91 VAL A N 1
ATOM 705 C CA . VAL A 1 91 ? -14.166 2.898 19.274 1.00 95.31 91 VAL A CA 1
ATOM 706 C C . VAL A 1 91 ? -13.152 2.729 18.137 1.00 95.31 91 VAL A C 1
ATOM 708 O O . VAL A 1 91 ? -13.456 2.090 17.124 1.00 95.31 91 VAL A O 1
ATOM 711 N N . PRO A 1 92 ? -11.944 3.308 18.248 1.00 94.88 92 PRO A N 1
ATOM 712 C CA . PRO A 1 92 ? -10.878 3.077 17.278 1.00 94.88 92 PRO A CA 1
ATOM 713 C C . PRO A 1 92 ? -10.547 1.588 17.157 1.00 94.88 92 PRO A C 1
ATOM 715 O O . PRO A 1 92 ? -10.433 0.881 18.158 1.00 94.88 92 PRO A O 1
ATOM 718 N N . ASN A 1 93 ? -10.374 1.105 15.928 1.00 94.50 93 ASN A N 1
ATOM 719 C CA . ASN A 1 93 ? -10.042 -0.292 15.692 1.00 94.50 93 ASN A CA 1
ATOM 720 C C . ASN A 1 93 ? -8.554 -0.550 15.981 1.00 94.50 93 ASN A C 1
ATOM 722 O O . ASN A 1 93 ? -7.712 -0.037 15.246 1.00 94.50 93 ASN A O 1
ATOM 726 N N . PRO A 1 94 ? -8.196 -1.404 16.956 1.00 90.44 94 PRO A N 1
ATOM 727 C CA . PRO A 1 94 ? -6.794 -1.702 17.257 1.00 90.44 94 PRO A CA 1
ATOM 728 C C . PRO A 1 94 ? -6.068 -2.425 16.112 1.00 90.44 94 PRO A C 1
ATOM 730 O O . PRO A 1 94 ? -4.840 -2.462 16.083 1.00 90.44 94 PRO A O 1
ATOM 733 N N . LYS A 1 95 ? -6.807 -3.018 15.164 1.00 88.75 95 LYS A N 1
ATOM 734 C CA . LYS A 1 95 ? -6.238 -3.639 13.960 1.00 88.75 95 LYS A CA 1
ATOM 735 C C . LYS A 1 95 ? -5.930 -2.624 12.859 1.00 88.75 95 LYS A C 1
ATOM 737 O O . LYS A 1 95 ? -5.202 -2.963 11.930 1.00 88.75 95 LYS A O 1
ATOM 742 N N . PHE A 1 96 ? -6.483 -1.415 12.932 1.00 90.00 96 PHE A N 1
ATOM 743 C CA . PHE A 1 96 ? -6.200 -0.355 11.974 1.00 90.00 96 PHE A CA 1
ATOM 744 C C . PHE A 1 96 ? -4.902 0.359 12.371 1.00 90.00 96 PHE A C 1
ATOM 746 O O . PHE A 1 96 ? -4.775 0.831 13.499 1.00 90.00 96 PHE A O 1
ATOM 753 N N . ARG A 1 97 ? -3.923 0.413 11.459 1.00 80.75 97 ARG A N 1
ATOM 754 C CA . ARG A 1 97 ? -2.644 1.104 11.676 1.00 80.75 97 ARG A CA 1
ATOM 755 C C . ARG A 1 97 ? -2.518 2.291 10.732 1.00 80.75 97 ARG A C 1
ATOM 757 O O . ARG A 1 97 ? -2.611 2.117 9.520 1.00 80.75 97 ARG A O 1
ATOM 764 N N . ASP A 1 98 ? -2.247 3.458 11.303 1.00 69.88 98 ASP A N 1
ATOM 765 C CA . ASP A 1 98 ? -1.792 4.633 10.566 1.00 69.88 98 ASP A CA 1
ATOM 766 C C . ASP A 1 98 ? -0.262 4.539 10.410 1.00 69.88 98 ASP A C 1
ATOM 768 O O . ASP A 1 98 ? 0.468 4.595 11.406 1.00 69.88 98 ASP A O 1
ATOM 772 N N . TYR A 1 99 ? 0.208 4.321 9.178 1.00 62.50 99 TYR A N 1
ATOM 773 C CA . TYR A 1 99 ? 1.633 4.286 8.815 1.00 62.50 99 TYR A CA 1
ATOM 774 C C . TYR A 1 99 ? 2.128 5.663 8.368 1.00 62.50 99 TYR A C 1
ATOM 776 O O . TYR A 1 99 ? 1.373 6.354 7.648 1.00 62.50 99 TYR A O 1
#

Sequence (99 aa):
MAAVNQTTGEVLHSDPSAEARRGNSTTTNESLRMVISPLSQLITMRLEDDNFLMWKYQIENVVRGYGLEGFLFGIEQVPPKMVTDETGILVPNPKFRDY

Foldseek 3Di:
DDDDDDDDDDDDDDDPDPDDDPDDPPVVVVVVVPPPPVPVDDDDDDDDPVCPVVVVVVVVCSCVVVVVVCVVVVVDDQDDQWDQDPVRDTDGDPSHDDD

Radius of gyration: 31.72 Å; chains: 1; bounding box: 74×53×91 Å